Protein AF-A0A2U1N4G4-F1 (afdb_monomer_lite)

Secondary structure (DSSP, 8-state):
--HHHHHHHHHHHHHHHHHHHHHHHHHHHHHHHHHHHHHHHHHHHHHHHHHHHHHHHHHHHHHHHHHHHHHHHHHHHHHHHHHHHHHHHHHHHHHHHHHHHHHHHHHHHHHHHHHHHHHHHHHHHHHHHHHHHHHHHHHHHHHHHHH--EE-----TT-EEEEEETTEEEEEE---PPP-

pLDDT: mean 90.73, std 10.52, range [55.06, 98.62]

Structure (mmCIF, N/CA/C/O backbone):
data_AF-A0A2U1N4G4-F1
#
_entry.id   AF-A0A2U1N4G4-F1
#
loop_
_atom_site.group_PDB
_atom_site.id
_atom_site.type_symbol
_atom_site.label_atom_id
_atom_site.label_alt_id
_atom_site.label_comp_id
_atom_site.label_asym_id
_atom_site.label_entity_id
_atom_site.label_seq_id
_atom_site.pdbx_PDB_ins_code
_atom_site.Cartn_x
_atom_site.Cartn_y
_atom_site.Cartn_z
_atom_site.occupancy
_atom_site.B_iso_or_equiv
_atom_site.auth_seq_id
_atom_site.auth_comp_id
_atom_site.auth_asym_id
_atom_site.auth_atom_id
_atom_site.pdbx_PDB_model_num
ATOM 1 N N . MET A 1 1 ? 80.346 -6.855 -92.050 1.00 59.69 1 MET A N 1
ATOM 2 C CA . MET A 1 1 ? 79.617 -5.612 -91.697 1.00 59.69 1 MET A CA 1
ATOM 3 C C . MET A 1 1 ? 80.566 -4.667 -90.973 1.00 59.69 1 MET A C 1
ATOM 5 O O . MET A 1 1 ? 81.349 -5.138 -90.160 1.00 59.69 1 MET A O 1
ATOM 9 N N . SER A 1 2 ? 80.535 -3.370 -91.292 1.00 73.69 2 SER A N 1
ATOM 10 C CA . SER A 1 2 ? 81.416 -2.343 -90.706 1.00 73.69 2 SER A CA 1
ATOM 11 C C . SER A 1 2 ? 81.084 -2.089 -89.227 1.00 73.69 2 SER A C 1
ATOM 13 O O . SER A 1 2 ? 79.908 -1.939 -88.896 1.00 73.69 2 SER A O 1
ATOM 15 N N . MET A 1 3 ? 82.094 -2.001 -88.348 1.00 77.19 3 MET A N 1
ATOM 16 C CA . MET A 1 3 ? 81.912 -1.777 -86.897 1.00 77.19 3 MET A CA 1
ATOM 17 C C . MET A 1 3 ? 81.057 -0.540 -86.580 1.00 77.19 3 MET A C 1
ATOM 19 O O . MET A 1 3 ? 80.311 -0.541 -85.607 1.00 77.19 3 MET A O 1
ATOM 23 N N . ARG A 1 4 ? 81.103 0.490 -87.435 1.00 76.88 4 ARG A N 1
ATOM 24 C CA . ARG A 1 4 ? 80.327 1.728 -87.260 1.00 76.88 4 ARG A CA 1
ATOM 25 C C . ARG A 1 4 ? 78.818 1.493 -87.369 1.00 76.88 4 ARG A C 1
ATOM 27 O O . ARG A 1 4 ? 78.066 2.089 -86.615 1.00 76.88 4 ARG A O 1
ATOM 34 N N . ILE A 1 5 ? 78.383 0.604 -88.267 1.00 80.81 5 ILE A N 1
ATOM 35 C CA . ILE A 1 5 ? 76.957 0.272 -88.437 1.00 80.81 5 ILE A CA 1
ATOM 36 C C . ILE A 1 5 ? 76.456 -0.498 -87.214 1.00 80.81 5 ILE A C 1
ATOM 38 O O . ILE A 1 5 ? 75.389 -0.189 -86.698 1.00 80.81 5 ILE A O 1
ATOM 42 N N . LYS A 1 6 ? 77.254 -1.446 -86.707 1.00 83.38 6 LYS A N 1
ATOM 43 C CA . LYS A 1 6 ? 76.918 -2.199 -85.495 1.00 83.38 6 LYS A CA 1
ATOM 44 C C . LYS A 1 6 ? 76.767 -1.277 -84.279 1.00 83.38 6 LYS A C 1
ATOM 46 O O . LYS A 1 6 ? 75.764 -1.367 -83.595 1.00 83.38 6 LYS A O 1
ATOM 51 N N . MET A 1 7 ? 77.694 -0.338 -84.074 1.00 83.75 7 MET A N 1
ATOM 52 C CA . MET A 1 7 ? 77.599 0.628 -82.970 1.00 83.75 7 MET A CA 1
ATOM 53 C C . MET A 1 7 ? 76.347 1.513 -83.044 1.00 83.75 7 MET A C 1
ATOM 55 O O . MET A 1 7 ? 75.756 1.813 -82.014 1.00 83.75 7 MET A O 1
ATOM 59 N N . VAL A 1 8 ? 75.938 1.933 -84.246 1.00 85.94 8 VAL A N 1
ATOM 60 C CA . VAL A 1 8 ? 74.711 2.729 -84.427 1.00 85.94 8 VAL A CA 1
ATOM 61 C C . VAL A 1 8 ? 73.466 1.895 -84.119 1.00 85.94 8 VAL A C 1
ATOM 63 O O . VAL A 1 8 ? 72.573 2.382 -83.435 1.00 85.94 8 VAL A O 1
ATOM 66 N N . VAL A 1 9 ? 73.418 0.641 -84.579 1.00 86.94 9 VAL A N 1
ATOM 67 C CA . VAL A 1 9 ? 72.298 -0.273 -84.303 1.00 86.94 9 VAL A CA 1
ATOM 68 C C . VAL A 1 9 ? 72.224 -0.625 -82.818 1.00 86.94 9 VAL A C 1
ATOM 70 O O . VAL A 1 9 ? 71.142 -0.553 -82.250 1.00 86.94 9 VAL A O 1
ATOM 73 N N . ASP A 1 10 ? 73.351 -0.938 -82.177 1.00 89.38 10 ASP A N 1
ATOM 74 C CA . ASP A 1 10 ? 73.400 -1.256 -80.746 1.00 89.38 10 ASP A CA 1
ATOM 75 C C . ASP A 1 10 ? 72.935 -0.054 -79.904 1.00 89.38 10 ASP A C 1
ATOM 77 O O . ASP A 1 10 ? 72.121 -0.223 -79.001 1.00 89.38 10 ASP A O 1
ATOM 81 N N . LYS A 1 11 ? 73.360 1.173 -80.250 1.00 89.69 11 LYS A N 1
ATOM 82 C CA . LYS A 1 11 ? 72.902 2.402 -79.579 1.00 89.69 11 LYS A CA 1
ATOM 83 C C . LYS A 1 11 ? 71.404 2.642 -79.770 1.00 89.69 11 LYS A C 1
ATOM 85 O O . LYS A 1 11 ? 70.721 2.984 -78.817 1.00 89.69 11 LYS A O 1
ATOM 90 N N . PHE A 1 12 ? 70.893 2.436 -80.982 1.00 89.44 12 PHE A N 1
ATOM 91 C CA . PHE A 1 12 ? 69.469 2.598 -81.276 1.00 89.44 12 PHE A CA 1
ATOM 92 C C . PHE A 1 12 ? 68.604 1.557 -80.553 1.00 89.44 12 PHE A C 1
ATOM 94 O O . PHE A 1 12 ? 67.538 1.879 -80.041 1.00 89.44 12 PHE A O 1
ATOM 101 N N . VAL A 1 13 ? 69.068 0.307 -80.479 1.00 90.19 13 VAL A N 1
ATOM 102 C CA . VAL A 1 13 ? 68.398 -0.752 -79.713 1.00 90.19 13 VAL A CA 1
ATOM 103 C C . VAL A 1 13 ? 68.384 -0.418 -78.224 1.00 90.19 13 VAL A C 1
ATOM 105 O O . VAL A 1 13 ? 67.364 -0.641 -77.579 1.00 90.19 13 VAL A O 1
ATOM 108 N N . GLU A 1 14 ? 69.473 0.123 -77.683 1.00 91.25 14 GLU A N 1
ATOM 109 C CA . GLU A 1 14 ? 69.527 0.511 -76.274 1.00 91.25 14 GLU A CA 1
ATOM 110 C C . GLU A 1 14 ? 68.603 1.697 -75.972 1.00 91.25 14 GLU A C 1
ATOM 112 O O . GLU A 1 14 ? 67.804 1.616 -75.046 1.00 91.25 14 GLU A O 1
ATOM 117 N N . GLU A 1 15 ? 68.589 2.726 -76.826 1.00 91.06 15 GLU A N 1
ATOM 118 C CA . GLU A 1 15 ? 67.647 3.852 -76.722 1.00 91.06 15 GLU A CA 1
ATOM 119 C C . GLU A 1 15 ? 66.179 3.379 -76.791 1.00 91.06 15 GLU A C 1
ATOM 121 O O . GLU A 1 15 ? 65.331 3.862 -76.040 1.00 91.06 15 GLU A O 1
ATOM 126 N N . LEU A 1 16 ? 65.864 2.398 -77.648 1.00 93.00 16 LEU A N 1
ATOM 127 C CA . LEU A 1 16 ? 64.523 1.806 -77.721 1.00 93.00 16 LEU A CA 1
ATOM 128 C C . LEU A 1 16 ? 64.158 0.992 -76.474 1.00 93.00 16 LEU A C 1
ATOM 130 O O . LEU 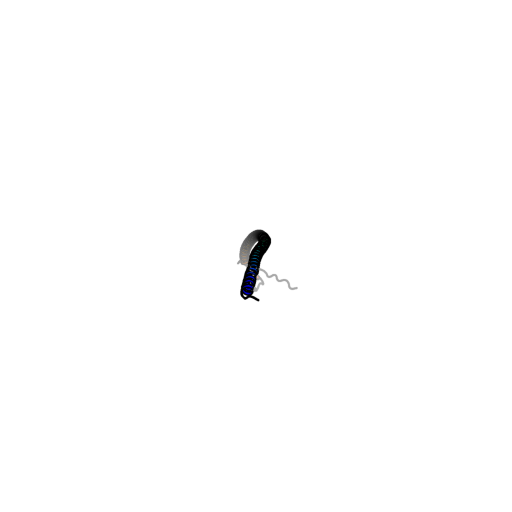A 1 16 ? 63.000 1.023 -76.059 1.00 93.00 16 LEU A O 1
ATOM 134 N N . LYS A 1 17 ? 65.110 0.262 -75.882 1.00 90.25 17 LYS A N 1
ATOM 135 C CA . LYS A 1 17 ? 64.880 -0.455 -74.619 1.00 90.25 17 LYS A CA 1
ATOM 136 C C . LYS A 1 17 ? 64.642 0.517 -73.475 1.00 90.25 17 LYS A C 1
ATOM 138 O O . LYS A 1 17 ? 63.668 0.340 -72.757 1.00 90.25 17 LYS A O 1
ATOM 143 N N . GLU A 1 18 ? 65.473 1.548 -73.341 1.00 91.75 18 GLU A N 1
ATOM 144 C CA . GLU A 1 18 ? 65.333 2.565 -72.295 1.00 91.75 18 GLU A CA 1
ATOM 145 C C . GLU A 1 18 ? 63.995 3.309 -72.417 1.00 91.75 18 GLU A C 1
ATOM 147 O O . GLU A 1 18 ? 63.297 3.493 -71.421 1.00 91.75 18 GLU A O 1
ATOM 152 N N . ALA A 1 19 ? 63.586 3.675 -73.638 1.00 91.69 19 ALA A N 1
ATOM 153 C CA . ALA A 1 19 ? 62.292 4.312 -73.881 1.00 91.69 19 ALA A CA 1
ATOM 154 C C . ALA A 1 19 ? 61.109 3.386 -73.549 1.00 91.69 19 ALA A C 1
ATOM 156 O O . ALA A 1 19 ? 60.130 3.827 -72.945 1.00 91.69 19 ALA A O 1
ATOM 157 N N . LEU A 1 20 ? 61.197 2.103 -73.918 1.00 93.12 20 LEU A N 1
ATOM 158 C CA . LEU A 1 20 ? 60.169 1.111 -73.600 1.00 93.12 20 LEU A CA 1
ATOM 159 C C . LEU A 1 20 ? 60.091 0.841 -72.091 1.00 93.12 20 LEU A C 1
ATOM 161 O O . LEU A 1 20 ? 59.000 0.728 -71.539 1.00 93.12 20 LEU A O 1
ATOM 165 N N . GLU A 1 21 ? 61.233 0.752 -71.417 1.00 93.69 21 GLU A N 1
ATOM 166 C CA . GLU A 1 21 ? 61.306 0.514 -69.979 1.00 93.69 21 GLU A CA 1
ATOM 167 C C . GLU A 1 21 ? 60.775 1.718 -69.190 1.00 93.69 21 GLU A C 1
ATOM 169 O O . GLU A 1 21 ? 60.022 1.534 -68.236 1.00 93.69 21 GLU A O 1
ATOM 174 N N . ALA A 1 22 ? 61.046 2.946 -69.644 1.00 92.00 22 ALA A N 1
ATOM 175 C CA . ALA A 1 22 ? 60.456 4.157 -69.077 1.00 92.00 22 ALA A CA 1
ATOM 176 C C . ALA A 1 22 ? 58.921 4.205 -69.229 1.00 92.00 22 ALA A C 1
ATOM 178 O O . ALA A 1 22 ? 58.237 4.520 -68.255 1.00 92.00 22 ALA A O 1
ATOM 179 N N . ASP A 1 23 ? 58.366 3.850 -70.397 1.00 95.56 23 ASP A N 1
ATOM 180 C CA . ASP A 1 23 ? 56.905 3.782 -70.607 1.00 95.56 23 ASP A CA 1
ATOM 181 C C . ASP A 1 23 ? 56.250 2.715 -69.715 1.00 95.56 23 ASP A C 1
ATOM 183 O O . ASP A 1 23 ? 55.214 2.955 -69.092 1.00 95.56 23 ASP A O 1
ATOM 187 N N . ILE A 1 24 ? 56.885 1.545 -69.581 1.00 94.75 24 ILE A N 1
ATOM 188 C CA . ILE A 1 24 ? 56.417 0.482 -68.682 1.00 94.75 24 ILE A CA 1
ATOM 189 C C . ILE A 1 24 ? 56.414 0.966 -67.226 1.00 94.75 24 ILE A C 1
ATOM 191 O O . ILE A 1 24 ? 55.425 0.763 -66.520 1.00 94.75 24 ILE A O 1
ATOM 195 N N . GLN A 1 25 ? 57.484 1.624 -66.769 1.00 93.12 25 GLN A N 1
ATOM 196 C CA . GLN A 1 25 ? 57.569 2.138 -65.398 1.00 93.12 25 GLN A CA 1
ATOM 197 C C . GLN A 1 25 ? 56.550 3.254 -65.127 1.00 93.12 25 GLN A C 1
ATOM 199 O O . GLN A 1 25 ? 55.925 3.247 -64.067 1.00 93.12 25 GLN A O 1
ATOM 204 N N . ASP A 1 26 ? 56.322 4.168 -66.075 1.00 94.62 26 ASP A N 1
ATOM 205 C CA . ASP A 1 26 ? 55.295 5.215 -65.958 1.00 94.62 26 ASP A CA 1
ATOM 206 C C . ASP A 1 26 ? 53.886 4.612 -65.834 1.00 94.62 26 ASP A C 1
ATOM 208 O O . ASP A 1 26 ? 53.097 5.013 -64.974 1.00 94.62 26 ASP A O 1
ATOM 212 N N . ARG A 1 27 ? 53.579 3.577 -66.626 1.00 93.44 27 ARG A N 1
ATOM 213 C CA . ARG A 1 27 ? 52.292 2.867 -66.547 1.00 93.44 27 ARG A CA 1
ATOM 214 C C . ARG A 1 27 ? 52.119 2.134 -65.219 1.00 93.44 27 ARG A C 1
ATOM 216 O O . ARG A 1 27 ? 51.054 2.246 -64.617 1.00 93.44 27 ARG A O 1
ATOM 223 N N . ILE A 1 28 ? 53.160 1.457 -64.729 1.00 95.12 28 ILE A N 1
ATOM 224 C CA . ILE A 1 28 ? 53.151 0.800 -63.410 1.00 95.12 28 ILE A CA 1
ATOM 225 C C . ILE A 1 28 ? 52.954 1.828 -62.289 1.00 95.12 28 ILE A C 1
ATOM 227 O O . ILE A 1 28 ? 52.207 1.570 -61.345 1.00 95.12 28 ILE A O 1
ATOM 231 N N . MET A 1 29 ? 53.609 2.990 -62.372 1.00 93.56 29 MET A N 1
ATOM 232 C CA . MET A 1 29 ? 53.468 4.054 -61.375 1.00 93.56 29 MET A CA 1
ATOM 233 C C . MET A 1 29 ? 52.025 4.571 -61.330 1.00 93.56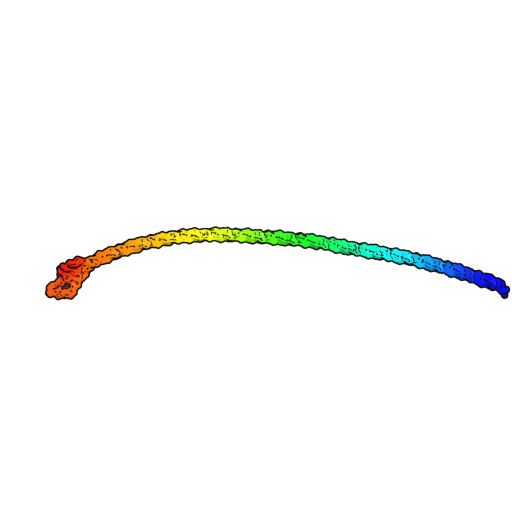 29 MET A C 1
ATOM 235 O O . MET A 1 29 ? 51.413 4.561 -60.264 1.00 93.56 29 MET A O 1
ATOM 239 N N . LYS A 1 30 ? 51.447 4.914 -62.488 1.00 94.75 30 LYS A N 1
ATOM 240 C CA . LYS A 1 30 ? 50.055 5.383 -62.598 1.00 94.75 30 LYS A CA 1
ATOM 241 C C . LYS A 1 30 ? 49.038 4.345 -62.130 1.00 94.75 30 LYS A C 1
ATOM 243 O O . LYS A 1 30 ? 48.045 4.698 -61.498 1.00 94.75 30 LYS A O 1
ATOM 248 N N . GLU A 1 31 ? 49.274 3.067 -62.416 1.00 94.31 31 GLU A N 1
ATOM 249 C CA . GLU A 1 31 ? 48.404 1.984 -61.952 1.00 94.31 31 GLU A CA 1
ATOM 250 C C . GLU A 1 31 ? 48.444 1.843 -60.424 1.00 94.31 31 GLU A C 1
ATOM 252 O O . GLU A 1 31 ? 47.391 1.729 -59.798 1.00 94.31 31 GLU A O 1
ATOM 257 N N . ARG A 1 32 ? 49.629 1.941 -59.806 1.00 93.12 32 ARG A N 1
ATOM 258 C CA . ARG A 1 32 ? 49.776 1.931 -58.340 1.00 93.12 32 ARG A CA 1
ATOM 259 C C . ARG A 1 32 ? 49.114 3.135 -57.677 1.00 93.12 32 ARG A C 1
ATOM 261 O O . ARG A 1 32 ? 48.462 2.971 -56.651 1.00 93.12 32 ARG A O 1
ATOM 268 N N . GLU A 1 33 ? 49.255 4.327 -58.250 1.00 94.25 33 GLU A N 1
ATOM 269 C CA . GLU A 1 33 ? 48.588 5.536 -57.746 1.00 94.25 33 GLU A CA 1
ATOM 270 C C . GLU A 1 33 ? 47.063 5.404 -57.819 1.00 94.25 33 GLU A C 1
ATOM 272 O O . GLU A 1 33 ? 46.361 5.689 -56.847 1.00 94.25 33 GLU A O 1
ATOM 277 N N . MET A 1 34 ? 46.546 4.904 -58.945 1.00 94.81 34 MET A N 1
ATOM 278 C CA . MET A 1 34 ? 45.118 4.647 -59.118 1.00 94.81 34 MET A CA 1
ATOM 279 C C . MET A 1 34 ? 44.606 3.598 -58.121 1.00 94.81 34 MET A C 1
ATOM 281 O O . MET A 1 34 ? 43.556 3.803 -57.515 1.00 94.81 34 MET A O 1
ATOM 285 N N . GLN A 1 35 ? 45.346 2.504 -57.915 1.00 94.62 35 GLN A N 1
ATOM 286 C CA . GLN A 1 35 ? 45.006 1.484 -56.918 1.00 94.62 35 GLN A CA 1
ATOM 287 C C . GLN A 1 35 ? 45.011 2.060 -55.499 1.00 94.62 35 GLN A C 1
ATOM 289 O O . GLN A 1 35 ? 44.048 1.858 -54.765 1.00 94.62 35 GLN A O 1
ATOM 294 N N . SER A 1 36 ? 46.022 2.857 -55.142 1.00 95.31 36 SER A N 1
ATOM 295 C CA . SER A 1 36 ? 46.087 3.527 -53.838 1.00 95.31 36 SER A CA 1
ATOM 296 C C . SER A 1 36 ? 44.877 4.435 -53.597 1.00 95.31 36 SER A C 1
ATOM 298 O O . SER A 1 36 ? 44.330 4.442 -52.496 1.00 95.31 36 SER A O 1
ATOM 300 N N . TYR A 1 37 ? 44.435 5.183 -54.612 1.00 95.69 37 TYR A N 1
ATOM 301 C CA . TYR A 1 37 ? 43.245 6.032 -54.513 1.00 95.69 37 TYR A CA 1
ATOM 302 C C . TYR A 1 37 ? 41.958 5.213 -54.331 1.00 95.69 37 TYR A C 1
ATOM 304 O O . TYR A 1 37 ? 41.089 5.589 -53.544 1.00 95.69 37 TYR A O 1
ATOM 312 N N . ILE A 1 38 ? 41.825 4.086 -55.036 1.00 95.94 38 ILE A N 1
ATOM 313 C CA . ILE A 1 38 ? 40.669 3.191 -54.892 1.00 95.94 38 ILE A CA 1
ATOM 314 C C . ILE A 1 38 ? 40.630 2.602 -53.481 1.00 95.94 38 ILE A C 1
ATOM 316 O O . ILE A 1 38 ? 39.599 2.695 -52.822 1.00 95.94 38 ILE A O 1
ATOM 320 N N . GLU A 1 39 ? 41.750 2.079 -52.985 1.00 95.44 39 GLU A N 1
ATOM 321 C CA . GLU A 1 39 ? 41.835 1.525 -51.631 1.00 95.44 39 GLU A CA 1
ATOM 322 C C . GLU A 1 39 ? 41.517 2.566 -50.551 1.00 95.44 39 GLU A C 1
ATOM 324 O O . GLU A 1 39 ? 40.866 2.256 -49.552 1.00 95.44 39 GLU A O 1
ATOM 329 N N . GLU A 1 40 ? 41.976 3.808 -50.727 1.00 95.94 40 GLU A N 1
ATOM 330 C CA . GLU A 1 40 ? 41.654 4.907 -49.817 1.00 95.94 40 GLU A CA 1
ATOM 331 C C . GLU A 1 40 ? 40.151 5.209 -49.828 1.00 95.94 40 GLU A C 1
ATOM 333 O O . GLU A 1 40 ? 39.533 5.311 -48.767 1.00 95.94 40 GLU A O 1
ATOM 338 N N . ARG A 1 41 ? 39.523 5.258 -51.009 1.00 97.31 41 ARG A N 1
ATOM 339 C CA . ARG A 1 41 ? 38.070 5.447 -51.131 1.00 97.31 41 ARG A CA 1
ATOM 340 C C . ARG A 1 41 ? 37.269 4.294 -50.545 1.00 97.31 41 ARG A C 1
ATOM 342 O O . ARG A 1 41 ? 36.260 4.540 -49.888 1.00 97.31 41 ARG A O 1
ATOM 349 N N . GLU A 1 42 ? 37.698 3.056 -50.752 1.00 96.25 42 GLU A N 1
ATOM 350 C CA . GLU A 1 42 ? 37.055 1.881 -50.165 1.00 96.25 42 GLU A CA 1
ATOM 351 C C . GLU A 1 42 ? 37.140 1.908 -48.637 1.00 96.25 42 GLU A C 1
ATOM 353 O O . GLU A 1 42 ? 36.144 1.630 -47.965 1.00 96.25 42 GLU A O 1
ATOM 358 N N . ARG A 1 43 ? 38.283 2.329 -48.078 1.00 95.38 43 ARG A N 1
ATOM 359 C CA . ARG A 1 43 ? 38.432 2.554 -46.634 1.00 95.38 43 ARG A CA 1
ATOM 360 C C . ARG A 1 43 ? 37.498 3.648 -46.126 1.00 95.38 43 ARG A C 1
ATOM 362 O O . ARG A 1 43 ? 36.773 3.408 -45.164 1.00 95.38 43 ARG A O 1
ATOM 369 N N . GLU A 1 44 ? 37.441 4.802 -46.790 1.00 96.25 44 GLU A N 1
ATOM 370 C CA . GLU A 1 44 ? 36.518 5.883 -46.413 1.00 96.25 44 GLU A CA 1
ATOM 371 C C . GLU A 1 44 ? 35.050 5.426 -46.429 1.00 96.25 44 GLU A C 1
ATOM 373 O O . GLU A 1 44 ? 34.268 5.776 -45.541 1.00 96.25 44 GLU A O 1
ATOM 378 N N . VAL A 1 45 ? 34.653 4.648 -47.442 1.00 97.38 45 VAL A N 1
ATOM 379 C CA . VAL A 1 45 ? 33.295 4.097 -47.542 1.00 97.38 45 VAL A CA 1
ATOM 380 C C . VAL A 1 45 ? 33.040 3.101 -46.413 1.00 97.38 45 VAL A C 1
ATOM 382 O O . VAL A 1 45 ? 32.021 3.220 -45.731 1.00 97.38 45 VAL A O 1
ATOM 385 N N . ALA A 1 46 ? 33.969 2.180 -46.153 1.00 96.56 46 ALA A N 1
ATOM 386 C CA . ALA A 1 46 ? 33.846 1.203 -45.075 1.00 96.56 46 ALA A CA 1
ATOM 387 C C . ALA A 1 46 ? 33.732 1.872 -43.694 1.00 96.56 46 ALA A C 1
ATOM 389 O O . ALA A 1 46 ? 32.896 1.476 -42.879 1.00 96.56 46 ALA A O 1
ATOM 390 N N . GLU A 1 47 ? 34.514 2.923 -43.436 1.00 97.12 47 GLU A N 1
ATOM 391 C CA . GLU A 1 47 ? 34.439 3.699 -42.196 1.00 97.12 47 GLU A CA 1
ATOM 392 C C . GLU A 1 47 ? 33.092 4.414 -42.045 1.00 97.12 47 GLU A C 1
ATOM 394 O O . GLU A 1 47 ? 32.477 4.366 -40.975 1.00 97.12 47 GLU A O 1
ATOM 399 N N . ARG A 1 48 ? 32.586 5.034 -43.120 1.00 96.62 48 ARG A N 1
ATOM 400 C CA . ARG A 1 48 ? 31.264 5.680 -43.119 1.00 96.62 48 ARG A CA 1
ATOM 401 C C . ARG A 1 48 ? 30.144 4.677 -42.881 1.00 96.62 48 ARG A C 1
ATOM 403 O O . ARG A 1 48 ? 29.242 4.952 -42.090 1.00 96.62 48 ARG A O 1
ATOM 410 N N . GLU A 1 49 ? 30.205 3.512 -43.518 1.00 97.19 49 GLU A N 1
ATOM 411 C CA . GLU A 1 49 ? 29.232 2.446 -43.296 1.00 97.19 49 GLU A CA 1
ATOM 412 C C . GLU A 1 49 ? 29.275 1.918 -41.861 1.00 97.19 49 GLU A C 1
ATOM 414 O O . GLU A 1 49 ? 28.223 1.718 -41.247 1.00 97.19 49 GLU A O 1
ATOM 419 N N . ALA A 1 50 ? 30.470 1.708 -41.305 1.00 97.06 50 ALA A N 1
ATOM 420 C CA . ALA A 1 50 ? 30.638 1.269 -39.924 1.00 97.06 50 ALA A CA 1
ATOM 421 C C . ALA A 1 50 ? 30.073 2.304 -38.939 1.00 97.06 50 ALA A C 1
ATOM 423 O O . ALA A 1 50 ? 29.329 1.946 -38.021 1.00 97.06 50 ALA A O 1
ATOM 424 N N . ALA A 1 51 ? 30.357 3.590 -39.163 1.00 97.31 51 ALA A N 1
ATOM 425 C CA . ALA A 1 51 ? 29.823 4.682 -38.358 1.00 97.31 51 ALA A CA 1
ATOM 426 C C . ALA A 1 51 ? 28.291 4.754 -38.439 1.00 97.31 51 ALA A C 1
ATOM 428 O O . ALA A 1 51 ? 27.623 4.869 -37.408 1.00 97.31 51 ALA A O 1
ATOM 429 N N . TRP A 1 52 ? 27.721 4.628 -39.640 1.00 97.81 52 TRP A N 1
ATOM 430 C CA . TRP A 1 52 ? 26.273 4.641 -39.837 1.00 97.81 52 TRP A CA 1
ATOM 431 C C . TRP A 1 52 ? 25.584 3.449 -39.155 1.00 97.81 52 TRP A C 1
ATOM 433 O O . TRP A 1 52 ? 24.614 3.639 -38.420 1.00 97.81 52 TRP A O 1
ATOM 443 N N . LYS A 1 53 ? 26.129 2.232 -39.295 1.00 97.06 53 LYS A N 1
ATOM 444 C CA . LYS A 1 53 ? 25.626 1.030 -38.601 1.00 97.06 53 LYS A CA 1
ATOM 445 C C . LYS A 1 53 ? 25.695 1.178 -37.077 1.00 97.06 53 LYS A C 1
ATOM 447 O O . LYS A 1 53 ? 24.753 0.807 -36.377 1.00 97.06 53 LYS A O 1
ATOM 452 N N . ALA A 1 54 ? 26.777 1.755 -36.553 1.00 97.12 54 ALA A N 1
ATOM 453 C CA . ALA A 1 54 ? 26.919 2.012 -35.122 1.00 97.12 54 ALA A CA 1
ATOM 454 C C . ALA A 1 54 ? 25.888 3.034 -34.610 1.00 97.12 54 ALA A C 1
ATOM 456 O O . ALA A 1 54 ? 25.311 2.836 -33.539 1.00 97.12 54 ALA A O 1
ATOM 457 N N . GLN A 1 55 ? 25.626 4.102 -35.370 1.00 97.31 55 GLN A N 1
ATOM 458 C CA . GLN A 1 55 ? 24.591 5.086 -35.036 1.00 97.31 55 GLN A CA 1
ATOM 459 C C . GLN A 1 55 ? 23.192 4.469 -35.048 1.00 97.31 55 GLN A C 1
ATOM 461 O O . GLN A 1 55 ? 22.432 4.683 -34.104 1.00 97.31 55 GLN A O 1
ATOM 466 N N . LEU A 1 56 ? 22.871 3.671 -36.069 1.00 96.69 56 LEU A N 1
ATOM 467 C CA . LEU A 1 56 ? 21.582 2.988 -36.162 1.00 96.69 56 LEU A CA 1
ATOM 468 C C . LEU A 1 56 ? 21.362 2.066 -34.956 1.00 96.69 56 LEU A C 1
ATOM 470 O O . LEU A 1 56 ? 20.352 2.190 -34.269 1.00 96.69 56 LEU A O 1
ATOM 474 N N . SER A 1 57 ? 22.352 1.233 -34.621 1.00 96.56 57 SER A N 1
ATOM 475 C CA . SER A 1 57 ? 22.266 0.335 -33.464 1.00 96.56 57 SER A CA 1
ATOM 476 C C . SER A 1 57 ? 22.119 1.086 -32.134 1.00 96.56 57 SER A C 1
ATOM 478 O O . SER A 1 57 ? 21.389 0.640 -31.247 1.00 96.56 57 SER A O 1
ATOM 480 N N . ARG A 1 58 ? 22.792 2.235 -31.967 1.00 97.31 58 ARG A N 1
ATOM 481 C CA . ARG A 1 58 ? 22.609 3.087 -30.778 1.00 97.31 58 ARG A CA 1
ATOM 482 C C . ARG A 1 58 ? 21.187 3.621 -30.694 1.00 97.31 58 ARG A C 1
ATOM 484 O O . ARG A 1 58 ? 20.564 3.487 -29.646 1.00 97.31 58 ARG A O 1
ATOM 491 N N . ARG A 1 59 ? 20.664 4.152 -31.798 1.00 96.19 59 ARG A N 1
ATOM 492 C CA . ARG A 1 59 ? 19.307 4.695 -31.855 1.00 96.19 59 ARG A CA 1
ATOM 493 C C . ARG A 1 59 ? 18.255 3.633 -31.545 1.00 96.19 59 ARG A C 1
ATOM 495 O O . ARG A 1 59 ? 17.357 3.885 -30.754 1.00 96.19 59 ARG A O 1
ATOM 502 N N . GLU A 1 60 ? 18.386 2.435 -32.107 1.00 96.25 60 GLU A N 1
ATOM 503 C CA . GLU A 1 60 ? 17.466 1.325 -31.826 1.00 96.25 60 GLU A CA 1
ATOM 504 C C . GLU A 1 60 ? 17.477 0.928 -30.343 1.00 96.25 60 GLU A C 1
ATOM 506 O O . GLU A 1 60 ? 16.422 0.695 -29.750 1.00 96.25 60 GLU A O 1
ATOM 511 N N . LYS A 1 61 ? 18.660 0.899 -29.714 1.00 97.00 61 LYS A N 1
ATOM 512 C CA . LYS A 1 61 ? 18.792 0.646 -28.271 1.00 97.00 61 LYS A CA 1
ATOM 513 C C . LYS A 1 61 ? 18.159 1.753 -27.434 1.00 97.00 61 LYS A C 1
ATOM 515 O O . LYS A 1 61 ? 17.490 1.450 -26.450 1.00 97.00 61 LYS A O 1
ATOM 520 N N . GLU A 1 62 ? 18.358 3.012 -27.808 1.00 97.31 62 GLU A N 1
ATOM 521 C CA . GLU A 1 62 ? 17.757 4.160 -27.125 1.00 97.31 62 GLU A CA 1
ATOM 522 C C . GLU A 1 62 ? 16.231 4.143 -27.247 1.00 97.31 62 GLU A C 1
ATOM 524 O O . GLU A 1 62 ? 15.542 4.260 -26.235 1.00 97.31 62 GLU A O 1
ATOM 529 N N . GLU A 1 63 ? 15.692 3.901 -28.443 1.00 97.25 63 GLU A N 1
ATOM 530 C CA . GLU A 1 63 ? 14.247 3.788 -28.662 1.00 97.25 63 GLU A CA 1
ATOM 531 C C . GLU A 1 63 ? 13.640 2.630 -27.859 1.00 97.25 63 GLU A C 1
ATOM 533 O O . GLU A 1 63 ? 12.605 2.798 -27.209 1.00 97.25 63 GLU A O 1
ATOM 538 N N . MET A 1 64 ? 14.287 1.460 -27.854 1.00 96.62 64 MET A N 1
ATOM 539 C CA . MET A 1 64 ? 13.832 0.318 -27.060 1.00 96.62 64 MET A CA 1
ATOM 540 C C . MET A 1 64 ? 13.888 0.619 -25.558 1.00 96.62 64 MET A C 1
ATOM 542 O O . MET A 1 64 ? 12.924 0.348 -24.843 1.00 96.62 64 MET A O 1
ATOM 546 N N . SER A 1 65 ? 14.980 1.225 -25.088 1.00 97.69 65 SER A N 1
ATOM 547 C CA . SER A 1 65 ? 15.151 1.632 -23.692 1.00 97.69 65 SER A CA 1
ATOM 548 C C . SER A 1 65 ? 14.072 2.625 -23.256 1.00 97.69 65 SER A C 1
ATOM 550 O O . SER A 1 65 ? 13.461 2.443 -22.206 1.00 97.69 65 SER A O 1
ATOM 552 N N . MET A 1 66 ? 13.751 3.622 -24.089 1.00 97.25 66 MET A N 1
ATOM 553 C CA . MET A 1 66 ? 12.677 4.579 -23.806 1.00 97.25 66 MET A CA 1
ATOM 554 C C . MET A 1 66 ? 11.311 3.898 -23.709 1.00 97.25 66 MET A C 1
ATOM 556 O O . MET A 1 66 ? 10.557 4.184 -22.782 1.00 97.25 66 MET A O 1
ATOM 560 N N . ARG A 1 67 ? 10.995 2.967 -24.618 1.00 97.88 67 ARG A N 1
ATOM 561 C CA . ARG A 1 67 ? 9.729 2.215 -24.569 1.00 97.88 67 ARG A CA 1
ATOM 562 C C . ARG A 1 67 ? 9.620 1.375 -23.303 1.00 97.88 67 ARG A C 1
ATOM 564 O O . ARG A 1 67 ? 8.586 1.413 -22.645 1.00 97.88 67 ARG A O 1
ATOM 571 N N . ILE A 1 68 ? 10.684 0.653 -22.949 1.00 98.06 68 ILE A N 1
ATOM 572 C CA . ILE A 1 68 ? 10.730 -0.143 -21.715 1.00 98.06 68 ILE A CA 1
ATOM 573 C C . ILE A 1 68 ? 10.547 0.771 -20.509 1.00 98.06 68 ILE A C 1
ATOM 575 O O . ILE A 1 68 ? 9.691 0.501 -19.671 1.00 98.06 68 ILE A O 1
ATOM 579 N N . LYS A 1 69 ? 11.292 1.877 -20.452 1.00 98.12 69 LYS A N 1
ATOM 580 C CA . LYS A 1 69 ? 11.183 2.851 -19.370 1.00 98.12 69 LYS A CA 1
ATOM 581 C C . LYS A 1 69 ? 9.753 3.374 -19.227 1.00 98.12 69 LYS A C 1
ATOM 583 O O . LYS A 1 69 ? 9.225 3.346 -18.129 1.00 98.12 69 LYS A O 1
ATOM 588 N N . MET A 1 70 ? 9.092 3.753 -20.320 1.00 98.06 70 MET A N 1
ATOM 589 C CA . MET A 1 70 ? 7.698 4.210 -20.274 1.00 98.06 70 MET A CA 1
ATOM 590 C C . MET A 1 70 ? 6.731 3.153 -19.727 1.00 98.06 70 MET A C 1
ATOM 592 O O . MET A 1 70 ? 5.793 3.501 -19.015 1.00 98.06 70 MET A O 1
ATOM 596 N N . VAL A 1 71 ? 6.923 1.878 -20.074 1.00 98.31 71 VAL A N 1
ATOM 597 C CA . VAL A 1 71 ? 6.092 0.784 -19.548 1.00 98.31 71 VAL A CA 1
ATOM 598 C C . VAL A 1 71 ? 6.348 0.586 -18.056 1.00 98.31 71 VAL A C 1
ATOM 600 O O . VAL A 1 71 ? 5.396 0.462 -17.293 1.00 98.31 71 VAL A O 1
ATOM 603 N N . VAL A 1 72 ? 7.615 0.596 -17.638 1.00 98.38 72 VAL A N 1
ATOM 604 C CA . VAL A 1 72 ? 8.000 0.454 -16.229 1.00 98.38 72 VAL A CA 1
ATOM 605 C C . VAL A 1 72 ? 7.475 1.621 -15.398 1.00 98.38 72 VAL A C 1
ATOM 607 O O . VAL A 1 72 ? 6.869 1.383 -14.361 1.00 98.38 72 VAL A O 1
ATOM 610 N N . ASP A 1 73 ? 7.647 2.858 -15.864 1.00 98.50 73 ASP A N 1
ATOM 611 C CA . ASP A 1 73 ? 7.189 4.055 -15.156 1.00 98.50 73 ASP A CA 1
ATOM 612 C C . ASP A 1 73 ? 5.666 4.011 -14.946 1.00 98.50 73 ASP A C 1
ATOM 614 O O . ASP A 1 73 ? 5.195 4.241 -13.836 1.00 98.50 73 ASP A O 1
ATOM 618 N N . LYS A 1 74 ? 4.893 3.629 -15.975 1.00 98.31 74 LYS A N 1
ATOM 619 C CA . LYS A 1 74 ? 3.436 3.444 -15.846 1.00 98.31 74 LYS A CA 1
ATOM 620 C C . LYS A 1 74 ? 3.069 2.343 -14.858 1.00 98.31 74 LYS A C 1
ATOM 622 O O . LYS A 1 74 ? 2.221 2.555 -14.003 1.00 98.31 74 LYS A O 1
ATOM 627 N N . PHE A 1 75 ? 3.719 1.188 -14.965 1.00 98.12 75 PHE A N 1
ATOM 628 C CA . PHE A 1 75 ? 3.459 0.053 -14.085 1.00 98.12 75 PHE A CA 1
ATOM 629 C C . PHE A 1 75 ? 3.741 0.387 -12.614 1.00 98.12 75 PHE A C 1
ATOM 631 O O . PHE A 1 75 ? 2.971 0.016 -11.732 1.00 98.12 75 PHE A O 1
ATOM 638 N N . VAL A 1 76 ? 4.833 1.104 -12.340 1.00 98.62 76 VAL A N 1
ATOM 639 C CA . VAL A 1 76 ? 5.179 1.547 -10.983 1.00 98.62 76 VAL A CA 1
ATOM 640 C C . VAL A 1 76 ? 4.115 2.493 -10.430 1.00 98.62 76 VAL A C 1
ATOM 642 O O . VAL A 1 76 ? 3.736 2.349 -9.269 1.00 98.62 76 VAL A O 1
ATOM 645 N N . GLU A 1 77 ? 3.603 3.409 -11.246 1.00 98.50 77 GLU A N 1
ATOM 646 C CA . GLU A 1 77 ? 2.590 4.369 -10.804 1.00 98.50 77 GLU A CA 1
ATOM 647 C C . GLU A 1 77 ? 1.233 3.714 -10.558 1.00 98.50 77 GLU A C 1
ATOM 649 O O . GLU A 1 77 ? 0.644 3.935 -9.502 1.00 98.50 77 GLU A O 1
ATOM 654 N N . GLU A 1 78 ? 0.807 2.798 -11.428 1.00 98.38 78 GLU A N 1
ATOM 655 C CA . GLU A 1 78 ? -0.395 1.987 -11.201 1.00 98.38 78 GLU A CA 1
ATOM 656 C C . GLU A 1 78 ? -0.292 1.160 -9.907 1.00 98.38 78 GLU A C 1
ATOM 658 O O . GLU A 1 78 ? -1.253 1.073 -9.139 1.00 98.38 78 GLU A O 1
ATOM 663 N N . LEU A 1 79 ? 0.880 0.582 -9.613 1.00 98.44 79 LEU A N 1
ATOM 664 C CA . LEU A 1 79 ? 1.097 -0.154 -8.365 1.00 98.44 79 LEU A CA 1
ATOM 665 C C . LEU A 1 79 ? 1.055 0.745 -7.129 1.00 98.44 79 LEU A C 1
ATOM 667 O O . LEU A 1 79 ? 0.520 0.330 -6.099 1.00 98.44 79 LEU A O 1
ATOM 671 N N . LYS A 1 80 ? 1.624 1.953 -7.204 1.00 98.00 80 LYS A N 1
ATOM 672 C CA . LYS A 1 80 ? 1.566 2.913 -6.094 1.00 98.00 80 LYS A CA 1
ATOM 673 C C . LYS A 1 80 ? 0.128 3.326 -5.808 1.00 98.00 80 LYS A C 1
ATOM 675 O O . LYS A 1 80 ? -0.279 3.269 -4.653 1.00 98.00 80 LYS A O 1
ATOM 680 N N . GLU A 1 81 ? -0.634 3.680 -6.840 1.00 98.31 81 GLU A N 1
ATOM 681 C CA . GLU A 1 81 ? -2.038 4.080 -6.698 1.00 98.31 81 GLU A CA 1
ATOM 682 C C . GLU A 1 81 ? -2.890 2.946 -6.113 1.00 98.31 81 GLU A C 1
ATOM 684 O O . GLU A 1 81 ? -3.663 3.166 -5.179 1.00 98.31 81 GLU A O 1
ATOM 689 N N . ALA A 1 82 ? -2.709 1.715 -6.604 1.00 98.31 82 ALA A N 1
ATOM 690 C CA . ALA A 1 82 ? -3.423 0.551 -6.088 1.00 98.31 82 ALA A CA 1
ATOM 691 C C . ALA A 1 82 ? -3.090 0.269 -4.613 1.00 98.31 82 ALA A C 1
ATOM 693 O O . ALA A 1 82 ? -3.987 -0.007 -3.816 1.00 98.31 82 ALA A O 1
ATOM 694 N N . LEU A 1 83 ? -1.811 0.362 -4.239 1.00 98.25 83 LEU A N 1
ATOM 695 C CA . LEU A 1 83 ? -1.375 0.160 -2.859 1.00 98.25 83 LEU A CA 1
ATOM 696 C C . LEU A 1 83 ? -1.897 1.262 -1.931 1.00 98.25 83 LEU A C 1
ATOM 698 O O . LEU A 1 83 ? -2.317 0.977 -0.812 1.00 98.25 83 LEU A O 1
ATOM 702 N N . GLU A 1 84 ? -1.880 2.515 -2.380 1.00 98.31 84 GLU A N 1
ATOM 703 C CA . GLU A 1 84 ? -2.401 3.632 -1.598 1.00 98.31 84 GLU A CA 1
ATOM 704 C C . GLU A 1 84 ? -3.910 3.493 -1.371 1.00 98.31 84 GLU A C 1
ATOM 706 O O . GLU A 1 84 ? -4.374 3.661 -0.242 1.00 98.31 84 GLU A O 1
ATOM 711 N N . ALA A 1 85 ? -4.667 3.085 -2.393 1.00 98.25 85 ALA A N 1
ATOM 712 C CA . ALA A 1 85 ? -6.091 2.795 -2.258 1.00 98.25 85 ALA A CA 1
ATOM 713 C C . ALA A 1 85 ? -6.371 1.657 -1.258 1.00 98.25 85 ALA A C 1
ATOM 715 O O . ALA A 1 85 ? -7.253 1.800 -0.410 1.00 98.25 85 ALA A O 1
ATOM 716 N N . ASP A 1 86 ? -5.604 0.563 -1.305 1.00 98.38 86 ASP A N 1
ATOM 717 C CA . ASP A 1 86 ? -5.740 -0.565 -0.367 1.00 98.38 86 ASP A CA 1
ATOM 718 C C . ASP A 1 86 ? -5.441 -0.150 1.084 1.00 98.38 86 ASP A C 1
ATOM 720 O O . ASP A 1 86 ? -6.184 -0.480 2.013 1.00 98.38 86 ASP A O 1
ATOM 724 N N . ILE A 1 87 ? -4.393 0.656 1.288 1.00 98.25 87 ILE A N 1
ATOM 725 C CA . ILE A 1 87 ? -4.057 1.208 2.606 1.00 98.25 87 ILE A CA 1
ATOM 726 C C . ILE A 1 87 ? -5.200 2.081 3.133 1.00 98.25 87 ILE A C 1
ATOM 728 O O . ILE A 1 87 ? -5.583 1.942 4.298 1.00 98.25 87 ILE A O 1
ATOM 732 N N . GLN A 1 88 ? -5.749 2.968 2.298 1.00 97.38 88 GLN A N 1
ATOM 733 C CA . GLN A 1 88 ? -6.850 3.844 2.700 1.00 97.38 88 GLN A CA 1
ATOM 734 C C . GLN A 1 88 ? -8.116 3.049 3.037 1.00 97.38 88 GLN A C 1
ATOM 736 O O . GLN A 1 88 ? -8.735 3.314 4.068 1.00 97.38 88 GLN A O 1
ATOM 741 N N . ASP A 1 89 ? -8.474 2.042 2.237 1.00 98.06 89 ASP A N 1
ATOM 742 C CA . ASP A 1 89 ? -9.621 1.168 2.511 1.00 98.06 89 ASP A CA 1
ATOM 743 C C . ASP A 1 89 ? -9.462 0.426 3.846 1.00 98.06 89 ASP A C 1
ATOM 745 O O . ASP A 1 89 ? -10.383 0.394 4.668 1.00 98.06 89 ASP A O 1
ATOM 749 N N . ARG A 1 90 ? -8.261 -0.098 4.126 1.00 97.88 90 ARG A N 1
ATOM 750 C CA . ARG A 1 90 ? -7.976 -0.765 5.401 1.00 97.88 90 ARG A CA 1
ATOM 751 C C . ARG A 1 90 ? -8.105 0.185 6.590 1.00 97.88 90 ARG A C 1
ATOM 753 O O . ARG A 1 90 ? -8.716 -0.186 7.588 1.00 97.88 90 ARG A O 1
ATOM 760 N N . ILE A 1 91 ? -7.568 1.402 6.479 1.00 98.00 91 ILE A N 1
ATOM 761 C CA . ILE A 1 91 ? -7.683 2.432 7.525 1.00 98.00 91 ILE A CA 1
ATOM 762 C C . ILE A 1 91 ? -9.151 2.798 7.762 1.00 98.00 91 ILE A C 1
ATOM 764 O O . ILE A 1 91 ? -9.573 2.934 8.910 1.00 98.00 91 ILE A O 1
ATOM 768 N N . MET A 1 92 ? -9.936 2.957 6.694 1.00 97.75 92 MET A N 1
ATOM 769 C CA . MET A 1 92 ? -11.362 3.265 6.798 1.00 97.75 92 MET A CA 1
ATOM 770 C C . MET A 1 92 ? -12.120 2.159 7.539 1.00 97.75 92 MET A C 1
ATOM 772 O O . MET A 1 92 ? -12.788 2.447 8.531 1.00 97.75 92 MET A O 1
ATOM 776 N N . LYS A 1 93 ? -11.938 0.894 7.144 1.00 97.44 93 LYS A N 1
ATOM 777 C CA . LYS A 1 93 ? -12.568 -0.259 7.812 1.00 97.44 93 LYS A CA 1
ATOM 778 C C . LYS A 1 93 ? -12.146 -0.403 9.270 1.00 97.44 93 LYS A C 1
ATOM 780 O O . LYS A 1 93 ? -12.967 -0.734 10.122 1.00 97.44 93 LYS A O 1
ATOM 785 N N . GLU A 1 94 ? -10.875 -0.153 9.576 1.00 97.31 94 GLU A N 1
ATOM 786 C CA . GLU A 1 94 ? -10.373 -0.205 10.949 1.00 97.31 94 GLU A CA 1
ATOM 787 C C . GLU A 1 94 ? -11.024 0.871 11.827 1.00 97.31 94 GLU A C 1
ATOM 789 O O . GLU A 1 94 ? -11.454 0.569 12.938 1.00 97.31 94 GLU A O 1
ATOM 794 N N . ARG A 1 95 ? -11.183 2.096 11.312 1.00 96.62 95 ARG A N 1
ATOM 795 C CA . ARG A 1 95 ? -11.885 3.182 12.017 1.00 96.62 95 ARG A CA 1
ATOM 796 C C . ARG A 1 95 ? -13.360 2.874 12.243 1.00 96.62 95 ARG A C 1
ATOM 798 O O . ARG A 1 95 ? -13.866 3.111 13.336 1.00 96.62 95 ARG A O 1
ATOM 805 N N . GLU A 1 96 ? -14.047 2.339 11.237 1.00 96.75 96 GLU A N 1
ATOM 806 C CA . GLU A 1 96 ? -15.449 1.924 11.369 1.00 96.75 96 GLU A CA 1
ATOM 807 C C . GLU A 1 96 ? -15.605 0.830 12.430 1.00 96.75 96 GLU A C 1
ATOM 809 O O . GLU A 1 96 ? -16.473 0.917 13.300 1.00 96.75 96 GLU A O 1
ATOM 814 N N . MET A 1 97 ? -14.719 -0.168 12.410 1.00 97.25 97 MET A N 1
ATOM 815 C CA . MET A 1 97 ? -14.707 -1.240 13.401 1.00 97.25 97 MET A CA 1
ATOM 816 C C . MET A 1 97 ? -14.406 -0.715 14.809 1.00 97.25 97 MET A C 1
ATOM 818 O O . MET A 1 97 ? -15.081 -1.113 15.757 1.00 97.25 97 MET A O 1
ATOM 822 N N . GLN A 1 98 ? -13.437 0.191 14.958 1.00 96.69 98 GLN A N 1
ATOM 823 C CA . GLN A 1 98 ? -13.132 0.832 16.240 1.00 96.69 98 GLN A CA 1
ATOM 824 C C . GLN A 1 98 ? -14.339 1.614 16.767 1.00 96.69 98 GLN A C 1
ATOM 826 O O . GLN A 1 98 ? -14.739 1.406 17.909 1.00 96.69 98 GLN A O 1
ATOM 831 N N . SER A 1 99 ? -14.988 2.422 15.924 1.00 97.38 99 SER A N 1
ATOM 832 C CA . SER A 1 99 ? -16.200 3.160 16.302 1.00 97.38 99 SER A CA 1
ATOM 833 C C . SER A 1 99 ? -17.323 2.228 16.763 1.00 97.38 99 SER A C 1
ATOM 835 O O . SER A 1 99 ? -18.010 2.526 17.739 1.00 97.38 99 SER A O 1
ATOM 837 N N . TYR A 1 100 ? -17.513 1.095 16.081 1.00 97.56 100 TYR A N 1
ATOM 838 C CA . TYR A 1 100 ? -18.506 0.096 16.472 1.00 97.56 100 TYR A CA 1
ATOM 839 C C . TYR A 1 100 ? -18.192 -0.525 17.841 1.00 97.56 100 TYR A C 1
ATOM 841 O O . TYR A 1 100 ? -19.086 -0.694 18.672 1.00 97.56 100 TYR A O 1
ATOM 849 N N . ILE A 1 101 ? -16.923 -0.855 18.095 1.00 97.81 101 ILE A N 1
ATOM 850 C CA . ILE A 1 101 ? -16.487 -1.399 19.385 1.00 97.81 101 ILE A CA 1
ATOM 851 C C . ILE A 1 101 ? -16.710 -0.368 20.495 1.00 97.81 101 ILE A C 1
ATOM 853 O O . ILE A 1 101 ? -17.327 -0.703 21.501 1.00 97.81 101 ILE A O 1
ATOM 857 N N . GLU A 1 102 ? -16.306 0.886 20.294 1.00 97.56 102 GLU A N 1
ATOM 858 C CA . GLU A 1 102 ? -16.489 1.960 21.279 1.00 97.56 102 GLU A CA 1
ATOM 859 C C . GLU A 1 102 ? -17.966 2.210 21.624 1.00 97.56 102 GLU A C 1
ATOM 861 O O . GLU A 1 102 ? -18.311 2.491 22.776 1.00 97.56 102 GLU A O 1
ATOM 866 N N . GLU A 1 103 ? -18.859 2.132 20.636 1.00 97.19 103 GLU A N 1
ATOM 867 C CA . GLU A 1 103 ? -20.302 2.237 20.861 1.00 97.19 103 GLU A CA 1
ATOM 868 C C . GLU A 1 103 ? -20.822 1.053 21.689 1.00 97.19 103 GLU A C 1
ATOM 870 O O . GLU A 1 103 ? -21.555 1.244 22.664 1.00 97.19 103 GLU A O 1
ATOM 875 N N . ARG A 1 104 ? -20.389 -0.171 21.368 1.00 98.00 104 ARG A N 1
ATOM 876 C CA . ARG A 1 104 ? -20.761 -1.373 22.127 1.00 98.00 104 ARG A CA 1
ATOM 877 C C . ARG A 1 104 ? -20.226 -1.366 23.550 1.00 98.00 104 ARG A C 1
ATOM 879 O O . ARG A 1 104 ? -20.952 -1.754 24.464 1.00 98.00 104 ARG A O 1
ATOM 886 N N . GLU A 1 105 ? -19.000 -0.908 23.756 1.00 97.69 105 GLU A N 1
ATOM 887 C CA . GLU A 1 105 ? -18.416 -0.763 25.087 1.00 97.69 105 GLU A CA 1
ATOM 888 C C . GLU A 1 105 ? -19.195 0.251 25.927 1.00 97.69 105 GLU A C 1
ATOM 890 O O . GLU A 1 105 ? -19.497 -0.027 27.089 1.00 97.69 105 GLU A O 1
ATOM 895 N N . ARG A 1 106 ? -19.613 1.379 25.335 1.00 97.38 106 ARG A N 1
ATOM 896 C CA . ARG A 1 106 ? -20.495 2.346 26.007 1.00 97.38 106 ARG A CA 1
ATOM 897 C C . ARG A 1 106 ? -21.838 1.735 26.385 1.00 97.38 106 ARG A C 1
ATOM 899 O O . ARG A 1 106 ? -22.244 1.839 27.540 1.00 97.38 106 ARG A O 1
ATOM 906 N N . GLU A 1 107 ? -22.498 1.048 25.458 1.00 97.31 107 GLU A N 1
ATOM 907 C CA . GLU A 1 107 ? -23.766 0.372 25.741 1.00 97.31 107 GLU A CA 1
ATOM 908 C C . GLU A 1 107 ? -23.649 -0.662 26.876 1.00 97.31 107 GLU A C 1
ATOM 910 O O . GLU A 1 107 ? -24.549 -0.790 27.713 1.00 97.31 107 GLU A O 1
ATOM 915 N N . VAL A 1 108 ? -22.564 -1.443 26.896 1.00 98.06 108 VAL A N 1
ATOM 916 C CA . VAL A 1 108 ? -22.306 -2.429 27.955 1.00 98.06 108 VAL A CA 1
ATOM 917 C C . VAL A 1 108 ? -22.054 -1.721 29.282 1.00 98.06 108 VAL A C 1
ATOM 919 O O . VAL A 1 108 ? -22.671 -2.089 30.281 1.00 98.06 108 VAL A O 1
ATOM 922 N N . ALA A 1 109 ? -21.234 -0.669 29.295 1.00 97.81 109 ALA A N 1
ATOM 923 C CA . ALA A 1 109 ? -20.956 0.113 30.495 1.00 97.81 109 ALA A CA 1
ATOM 924 C C . ALA A 1 109 ? -22.232 0.733 31.089 1.00 97.81 109 ALA A C 1
ATOM 926 O O . ALA A 1 109 ? -22.444 0.672 32.302 1.00 97.81 109 ALA A O 1
ATOM 927 N N . GLU A 1 110 ? -23.123 1.269 30.252 1.00 97.81 110 GLU A N 1
ATOM 928 C CA . GLU A 1 110 ? -24.415 1.806 30.687 1.00 97.81 110 GLU A CA 1
ATOM 929 C C . GLU A 1 110 ? -25.323 0.722 31.280 1.00 97.81 110 GLU A C 1
ATOM 931 O O . GLU A 1 110 ? -25.902 0.911 32.356 1.00 97.81 110 GLU A O 1
ATOM 936 N N . ARG A 1 111 ? -25.424 -0.443 30.624 1.00 98.06 111 ARG A N 1
ATOM 937 C CA . ARG A 1 111 ? -26.209 -1.581 31.132 1.00 98.06 111 ARG A CA 1
ATOM 938 C C . ARG A 1 111 ? -25.658 -2.104 32.451 1.00 98.06 111 ARG A C 1
ATOM 940 O O . ARG A 1 111 ? -26.431 -2.356 33.376 1.00 98.06 111 ARG A O 1
ATOM 947 N N . GLU A 1 112 ? -24.342 -2.241 32.563 1.00 98.06 112 GLU A N 1
ATOM 948 C CA . GLU A 1 112 ? -23.694 -2.649 33.804 1.00 98.06 112 GLU A CA 1
ATOM 949 C C . GLU A 1 112 ? -23.925 -1.640 34.926 1.00 98.06 112 GLU A C 1
ATOM 951 O O . GLU A 1 112 ? -24.231 -2.039 36.050 1.00 98.06 112 GLU A O 1
ATOM 956 N N . ALA A 1 113 ? -23.811 -0.341 34.642 1.00 97.94 113 ALA A N 1
ATOM 957 C CA . ALA A 1 113 ? -24.072 0.707 35.620 1.00 97.94 113 ALA A CA 1
ATOM 958 C C . ALA A 1 113 ? -25.531 0.667 36.099 1.00 97.94 113 ALA A C 1
ATOM 960 O O . ALA A 1 113 ? -25.793 0.703 37.305 1.00 97.94 113 ALA A O 1
ATOM 961 N N . ALA A 1 114 ? -26.483 0.516 35.173 1.00 98.12 114 ALA A N 1
ATOM 962 C CA . ALA A 1 114 ? -27.899 0.379 35.494 1.00 98.12 114 ALA A CA 1
ATOM 963 C C . ALA A 1 114 ? -28.174 -0.872 36.342 1.00 98.12 114 ALA A C 1
ATOM 965 O O . ALA A 1 114 ? -28.904 -0.801 37.336 1.00 98.12 114 ALA A O 1
ATOM 966 N N . TRP A 1 115 ? -27.565 -2.008 35.994 1.00 98.12 115 TRP A N 1
ATOM 967 C CA . TRP A 1 115 ? -27.723 -3.246 36.750 1.00 98.12 115 TRP A CA 1
ATOM 968 C C . TRP A 1 115 ? -27.106 -3.146 38.149 1.00 98.12 115 TRP A C 1
ATOM 970 O O . TRP A 1 115 ? -27.784 -3.465 39.127 1.00 98.12 115 TRP A O 1
ATOM 980 N N . LYS A 1 116 ? -25.881 -2.621 38.279 1.00 98.25 116 LYS A N 1
ATOM 981 C CA . LYS A 1 116 ? -25.228 -2.368 39.577 1.00 98.25 116 LYS A CA 1
ATOM 982 C C . LYS A 1 116 ? -26.080 -1.456 40.462 1.00 98.25 116 LYS A C 1
ATOM 984 O O . LYS A 1 116 ? -26.266 -1.744 41.643 1.00 98.25 116 LYS A O 1
ATOM 989 N N . ALA A 1 117 ? -26.674 -0.405 39.894 1.00 97.94 117 ALA A N 1
ATOM 990 C CA . ALA A 1 117 ? -27.578 0.479 40.625 1.00 97.94 117 ALA A CA 1
ATOM 991 C C . ALA A 1 117 ? -28.856 -0.241 41.096 1.00 97.94 117 ALA A C 1
ATOM 993 O O . ALA A 1 117 ? -29.302 -0.035 42.225 1.00 97.94 117 ALA A O 1
ATOM 994 N N . GLN A 1 118 ? -29.452 -1.100 40.263 1.00 97.94 118 GLN A N 1
ATOM 995 C CA . GLN A 1 118 ? -30.615 -1.898 40.663 1.00 97.94 118 GLN A CA 1
ATOM 996 C C . GLN A 1 118 ? -30.278 -2.919 41.750 1.00 97.94 118 GLN A C 1
ATOM 998 O O . GLN A 1 118 ? -31.052 -3.073 42.695 1.00 97.94 118 GLN A O 1
ATOM 1003 N N . LEU A 1 119 ? -29.136 -3.598 41.629 1.00 97.94 119 LEU A N 1
ATOM 1004 C CA . LEU A 1 119 ? -28.670 -4.559 42.620 1.00 97.94 119 LEU A CA 1
ATOM 1005 C C . LEU A 1 119 ? -28.477 -3.875 43.975 1.00 97.94 119 LEU A C 1
ATOM 1007 O O . LEU A 1 119 ? -29.086 -4.294 44.954 1.00 97.94 119 LEU A O 1
ATOM 1011 N N . SER A 1 120 ? -27.762 -2.749 43.994 1.00 97.88 120 SER A N 1
ATOM 1012 C CA . SER A 1 120 ? -27.545 -1.958 45.207 1.00 97.88 120 SER A CA 1
ATOM 1013 C C . SER A 1 120 ? -28.861 -1.520 45.869 1.00 97.88 120 SER A C 1
ATOM 1015 O O . SER A 1 120 ? -29.005 -1.594 47.089 1.00 97.88 120 SER A O 1
ATOM 1017 N N . ARG A 1 121 ? -29.876 -1.128 45.080 1.00 97.81 121 ARG A N 1
ATOM 1018 C CA . ARG A 1 121 ? -31.212 -0.802 45.616 1.00 97.81 121 ARG A CA 1
ATOM 1019 C C . ARG A 1 121 ? -31.881 -2.004 46.281 1.00 97.81 121 ARG A C 1
ATOM 1021 O O . ARG A 1 121 ? -32.454 -1.843 47.357 1.00 97.81 121 ARG A O 1
ATOM 1028 N N . ARG A 1 122 ? -31.815 -3.183 45.654 1.00 98.06 122 ARG A N 1
ATOM 1029 C CA . ARG A 1 122 ? -32.393 -4.421 46.202 1.00 98.06 122 ARG A CA 1
ATOM 1030 C C . ARG A 1 122 ? -31.677 -4.855 47.474 1.00 98.06 122 ARG A C 1
ATOM 1032 O O . ARG A 1 122 ? -32.339 -5.174 48.452 1.00 98.06 122 ARG A O 1
ATOM 1039 N N . GLU A 1 123 ? -30.351 -4.802 47.492 1.00 97.62 123 GLU A N 1
ATOM 1040 C CA . GLU A 1 123 ? -29.550 -5.102 48.683 1.00 97.62 123 GLU A CA 1
ATOM 1041 C C . GLU A 1 123 ? -29.905 -4.163 49.846 1.00 97.62 123 GLU A C 1
ATOM 1043 O O . GLU A 1 123 ? -30.136 -4.617 50.965 1.00 97.62 123 GLU A O 1
ATOM 1048 N N . ALA A 1 124 ? -30.059 -2.862 49.578 1.00 97.56 124 ALA A N 1
ATOM 1049 C CA . ALA A 1 124 ? -30.482 -1.889 50.586 1.00 97.56 124 ALA A CA 1
ATOM 1050 C C . ALA A 1 124 ? -31.928 -2.100 51.078 1.00 97.56 124 ALA A C 1
ATOM 1052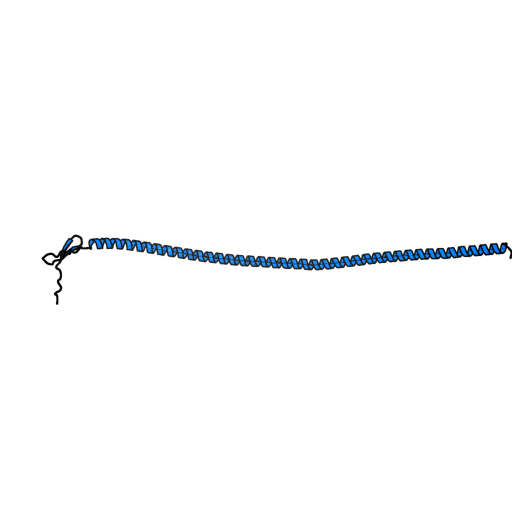 O O . ALA A 1 124 ? -32.279 -1.705 52.192 1.00 97.56 124 ALA A O 1
ATOM 1053 N N . GLU A 1 125 ? -32.808 -2.666 50.253 1.00 97.81 125 GLU A N 1
ATOM 1054 C CA . GLU A 1 125 ? -34.162 -3.044 50.664 1.00 97.81 125 GLU A CA 1
ATOM 1055 C C . GLU A 1 125 ? -34.156 -4.301 51.538 1.00 97.81 125 GLU A C 1
ATOM 1057 O O . GLU A 1 125 ? -34.764 -4.290 52.609 1.00 97.81 125 GLU A O 1
ATOM 1062 N N . ILE A 1 126 ? -33.409 -5.333 51.139 1.00 97.75 126 ILE A N 1
ATOM 1063 C CA . ILE A 1 126 ? -33.235 -6.566 51.916 1.00 97.75 126 ILE A CA 1
ATOM 1064 C C . ILE A 1 126 ? -32.655 -6.240 53.293 1.00 97.75 126 ILE A C 1
ATOM 1066 O O . ILE A 1 126 ? -33.250 -6.616 54.297 1.00 97.75 126 ILE A O 1
ATOM 1070 N N . ALA A 1 127 ? -31.587 -5.442 53.366 1.00 97.56 127 ALA A N 1
ATOM 1071 C CA . ALA A 1 127 ? -30.981 -5.048 54.639 1.00 97.56 127 ALA A CA 1
ATOM 1072 C C . ALA A 1 127 ? -31.975 -4.330 55.574 1.00 97.56 127 ALA A C 1
ATOM 1074 O O . ALA A 1 127 ? -31.985 -4.555 56.787 1.00 97.56 127 ALA A O 1
ATOM 1075 N N . ARG A 1 128 ? -32.862 -3.487 55.021 1.00 97.38 128 ARG A N 1
ATOM 1076 C CA . ARG A 1 128 ? -33.932 -2.831 55.794 1.00 97.38 128 ARG A CA 1
ATOM 1077 C C . ARG A 1 128 ? -34.969 -3.832 56.302 1.00 97.38 128 ARG A C 1
ATOM 1079 O O . ARG A 1 128 ? -35.405 -3.724 57.448 1.00 97.38 128 ARG A O 1
ATOM 1086 N N . GLN A 1 129 ? -35.364 -4.794 55.471 1.00 97.88 129 GLN A N 1
ATOM 1087 C CA . GLN A 1 129 ? -36.307 -5.844 55.859 1.00 97.88 129 GLN A CA 1
ATOM 1088 C C . GLN A 1 129 ? -35.713 -6.770 56.928 1.00 97.88 129 GLN A C 1
ATOM 1090 O O . GLN A 1 129 ? -36.378 -7.045 57.925 1.00 97.88 129 GLN A O 1
ATOM 1095 N N . GLU A 1 130 ? -34.457 -7.184 56.775 1.00 97.44 130 GLU A N 1
ATOM 1096 C CA . GLU A 1 130 ? -33.734 -8.003 57.751 1.00 97.44 130 GLU A CA 1
ATOM 1097 C C . GLU A 1 130 ? -33.605 -7.293 59.101 1.00 97.44 130 GLU A C 1
ATOM 1099 O O . GLU A 1 130 ? -33.874 -7.895 60.141 1.00 97.44 130 GLU A O 1
ATOM 1104 N N . ALA A 1 131 ? -33.279 -5.996 59.105 1.00 97.31 131 ALA A N 1
ATOM 1105 C CA . ALA A 1 131 ? -33.230 -5.202 60.331 1.00 97.31 131 ALA A CA 1
ATOM 1106 C C . ALA A 1 131 ? -34.598 -5.131 61.031 1.00 97.31 131 ALA A C 1
ATOM 1108 O O . ALA A 1 131 ? -34.678 -5.280 62.253 1.00 97.31 131 ALA A O 1
ATOM 1109 N N . ARG A 1 132 ? -35.684 -4.954 60.264 1.00 97.38 132 ARG A N 1
ATOM 1110 C CA . ARG A 1 132 ? -37.052 -4.958 60.803 1.00 97.38 132 ARG A CA 1
ATOM 1111 C C . ARG A 1 132 ? -37.404 -6.309 61.424 1.00 97.38 132 ARG A C 1
ATOM 1113 O O . ARG A 1 132 ? -37.844 -6.348 62.569 1.00 97.38 132 ARG A O 1
ATOM 1120 N N . LEU A 1 133 ? -37.174 -7.400 60.691 1.00 96.94 133 LEU A N 1
ATOM 1121 C CA . LEU A 1 133 ? -37.456 -8.762 61.153 1.00 96.94 133 LEU A CA 1
ATOM 1122 C C . LEU A 1 133 ? -36.624 -9.135 62.381 1.00 96.94 133 LEU A C 1
ATOM 1124 O O . LEU A 1 133 ? -37.116 -9.822 63.271 1.00 96.94 133 LEU A O 1
ATOM 1128 N N . LYS A 1 134 ? -35.377 -8.661 62.464 1.00 97.06 134 LYS A N 1
ATOM 1129 C CA . LYS A 1 134 ? -34.529 -8.861 63.641 1.00 97.06 134 LYS A CA 1
ATOM 1130 C C . LYS A 1 134 ? -35.135 -8.214 64.888 1.00 97.06 134 LYS A C 1
ATOM 1132 O O . LYS A 1 134 ? -35.242 -8.885 65.909 1.00 97.06 134 LYS A O 1
ATOM 1137 N N . MET A 1 135 ? -35.570 -6.955 64.800 1.00 95.31 135 MET A N 1
ATOM 1138 C CA . MET A 1 135 ? -36.224 -6.271 65.924 1.00 95.31 135 MET A CA 1
ATOM 1139 C C . MET A 1 135 ? -37.545 -6.939 66.316 1.00 95.31 135 MET A C 1
ATOM 1141 O O . MET A 1 135 ? -37.816 -7.122 67.500 1.00 95.31 135 MET A O 1
ATOM 1145 N N . GLU A 1 136 ? -38.357 -7.335 65.335 1.00 95.44 136 GLU A N 1
ATOM 1146 C CA . GLU A 1 136 ? -39.615 -8.048 65.575 1.00 95.44 136 GLU A CA 1
ATOM 1147 C C . GLU A 1 136 ? -39.372 -9.384 66.286 1.00 95.44 136 GLU A C 1
ATOM 1149 O O . GLU A 1 136 ? -40.007 -9.674 67.297 1.00 95.44 136 GLU A O 1
ATOM 1154 N N . ARG A 1 137 ? -38.377 -10.155 65.831 1.00 95.88 137 ARG A N 1
ATOM 1155 C CA . ARG A 1 137 ? -37.957 -11.391 66.493 1.00 95.88 137 ARG A CA 1
ATOM 1156 C C . ARG A 1 137 ? -37.484 -11.136 67.925 1.00 95.88 137 ARG A C 1
ATOM 1158 O O . ARG A 1 137 ? -37.877 -11.879 68.815 1.00 95.88 137 ARG A O 1
ATOM 1165 N N . GLU A 1 138 ? -36.657 -10.118 68.162 1.00 94.94 138 GLU A N 1
ATOM 1166 C CA . GLU A 1 138 ? -36.188 -9.768 69.512 1.00 94.94 138 GLU A CA 1
ATOM 1167 C C . GLU A 1 138 ? -37.346 -9.370 70.441 1.00 94.94 138 GLU A C 1
ATOM 1169 O O . GLU A 1 138 ? -37.347 -9.745 71.614 1.00 94.94 138 GLU A O 1
ATOM 1174 N N . ASN A 1 139 ? -38.350 -8.651 69.933 1.00 94.44 139 ASN A N 1
ATOM 1175 C CA . ASN A 1 139 ? -39.555 -8.313 70.692 1.00 94.44 139 ASN A CA 1
ATOM 1176 C C . ASN A 1 139 ? -40.390 -9.557 71.012 1.00 94.44 139 ASN A C 1
ATOM 1178 O O . ASN A 1 139 ? -40.748 -9.762 72.170 1.00 94.44 139 ASN A O 1
ATOM 1182 N N . LEU A 1 140 ? -40.623 -10.428 70.027 1.00 92.88 140 LEU A N 1
ATOM 1183 C CA . LEU A 1 140 ? -41.338 -11.689 70.234 1.00 92.88 140 LEU A CA 1
ATOM 1184 C C . LEU A 1 140 ? -40.599 -12.621 71.202 1.00 92.88 140 LEU A C 1
ATOM 1186 O O . LEU A 1 140 ? -41.235 -13.295 72.005 1.00 92.88 140 LEU A O 1
ATOM 1190 N N . GLU A 1 141 ? -39.266 -12.662 71.171 1.00 91.06 141 GLU A N 1
ATOM 1191 C CA . GLU A 1 141 ? -38.465 -13.450 72.116 1.00 91.06 141 GLU A CA 1
ATOM 1192 C C . GLU A 1 141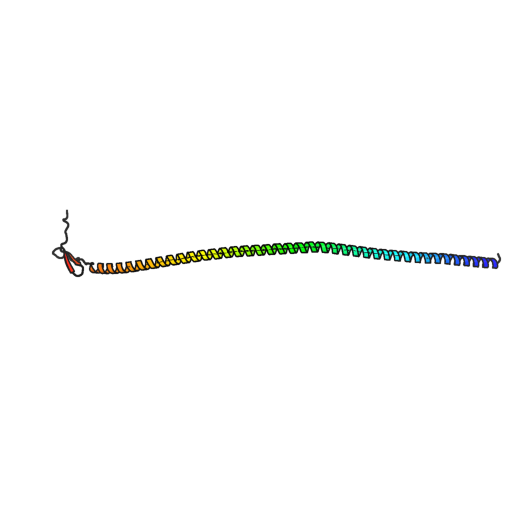 ? -38.620 -12.912 73.549 1.00 91.06 141 GLU A C 1
ATOM 1194 O O . GLU A 1 141 ? -38.767 -13.696 74.488 1.00 91.06 141 GLU A O 1
ATOM 1199 N N . LYS A 1 142 ? -38.672 -11.582 73.725 1.00 89.31 142 LYS A N 1
ATOM 1200 C CA . LYS A 1 142 ? -38.970 -10.958 75.025 1.00 89.31 142 LYS A CA 1
ATOM 1201 C C . LYS A 1 142 ? -40.382 -11.306 75.493 1.00 89.31 142 LYS A C 1
ATOM 1203 O O . LYS A 1 142 ? -40.536 -11.771 76.620 1.00 89.31 142 LYS A O 1
ATOM 1208 N N . GLU A 1 143 ? -41.395 -11.157 74.643 1.00 87.56 143 GLU A N 1
ATOM 1209 C CA . GLU A 1 143 ? -42.784 -11.510 74.977 1.00 87.56 143 GLU A CA 1
ATOM 1210 C C . GLU A 1 143 ? -42.930 -12.998 75.317 1.00 87.56 143 GLU A C 1
ATOM 1212 O O . GLU A 1 143 ? -43.509 -13.358 76.343 1.00 87.56 143 GLU A O 1
ATOM 1217 N N . LYS A 1 144 ? -42.324 -13.877 74.512 1.00 86.19 144 LYS A N 1
ATOM 1218 C CA . LYS A 1 144 ? -42.259 -15.317 74.770 1.00 86.19 144 LYS A CA 1
ATOM 1219 C C . LYS A 1 144 ? -41.578 -15.615 76.100 1.00 86.19 144 LYS A C 1
ATOM 1221 O O . LYS A 1 144 ? -42.024 -16.517 76.796 1.00 86.19 144 LYS A O 1
ATOM 1226 N N . SER A 1 145 ? -40.516 -14.896 76.464 1.00 80.88 145 SER A N 1
ATOM 1227 C CA . SER A 1 145 ? -39.828 -15.110 77.742 1.00 80.88 145 SER A CA 1
ATOM 1228 C C . SER A 1 145 ? -40.712 -14.763 78.945 1.00 80.88 145 SER A C 1
ATOM 1230 O O . SER A 1 145 ? -40.680 -15.481 79.938 1.00 80.88 145 SER A O 1
ATOM 1232 N N . VAL A 1 146 ? -41.556 -13.729 78.829 1.00 80.62 146 VAL A N 1
ATOM 1233 C CA . VAL A 1 146 ? -42.546 -13.356 79.854 1.00 80.62 146 VAL A CA 1
ATOM 1234 C C . VAL A 1 146 ? -43.648 -14.411 79.957 1.00 80.62 146 VAL A C 1
ATOM 1236 O O . VAL A 1 146 ? -44.033 -14.801 81.056 1.00 80.62 146 VAL A O 1
ATOM 1239 N N . LEU A 1 147 ? -44.130 -14.906 78.816 1.00 75.38 147 LEU A N 1
ATOM 1240 C CA . LEU A 1 147 ? -45.222 -15.879 78.745 1.00 75.38 147 LEU A CA 1
ATOM 1241 C C . LEU A 1 147 ? -44.774 -17.335 78.938 1.00 75.38 147 LEU A C 1
ATOM 1243 O O . LEU A 1 147 ? -45.620 -18.211 79.129 1.00 75.38 147 LEU A O 1
ATOM 1247 N N . MET A 1 148 ? -43.470 -17.627 78.890 1.00 77.62 148 MET A N 1
ATOM 1248 C CA . MET A 1 148 ? -42.957 -18.973 79.127 1.00 77.62 148 MET A CA 1
ATOM 1249 C C . MET A 1 148 ? -43.148 -19.344 80.588 1.00 77.62 148 MET A C 1
ATOM 1251 O O . MET A 1 148 ? -42.443 -18.875 81.480 1.00 77.62 148 MET A O 1
ATOM 1255 N N . GLY A 1 149 ? -44.103 -20.237 80.808 1.00 72.81 149 GLY A N 1
ATOM 1256 C CA . GLY A 1 149 ? -44.313 -20.863 82.090 1.00 72.81 149 GLY A CA 1
ATOM 1257 C C . GLY A 1 149 ? -43.625 -22.213 82.230 1.00 72.81 149 GLY A C 1
ATOM 1258 O O . GLY A 1 149 ? -43.413 -22.931 81.253 1.00 72.81 149 GLY A O 1
ATOM 1259 N N . THR A 1 150 ? -43.312 -22.585 83.465 1.00 75.81 150 THR A N 1
ATOM 1260 C CA . THR A 1 150 ? -42.851 -23.928 83.819 1.00 75.81 150 THR A CA 1
ATOM 1261 C C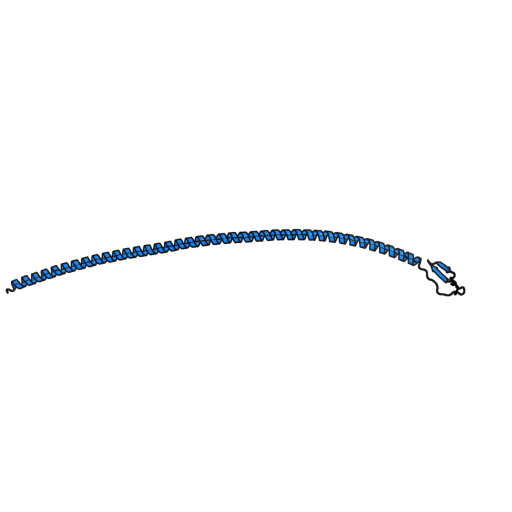 . THR A 1 150 ? -43.965 -24.663 84.553 1.00 75.81 150 THR A C 1
ATOM 1263 O O . THR A 1 150 ? -44.602 -24.126 85.459 1.00 75.81 150 THR A O 1
ATOM 1266 N N . ALA A 1 151 ? -44.231 -25.902 84.146 1.00 75.00 151 ALA A N 1
ATOM 1267 C CA . ALA A 1 151 ? -45.137 -26.789 84.862 1.00 75.00 151 ALA A CA 1
ATOM 1268 C C . ALA A 1 151 ? -44.322 -27.673 85.811 1.00 75.00 151 ALA A C 1
ATOM 1270 O O . ALA A 1 151 ? -43.339 -28.289 85.395 1.00 75.00 151 ALA A O 1
ATOM 1271 N N . SER A 1 152 ? -44.716 -27.732 87.084 1.00 72.50 152 SER A N 1
ATOM 1272 C CA . SER A 1 152 ? -44.097 -28.643 88.045 1.00 72.50 152 SER A CA 1
ATOM 1273 C C . SER A 1 152 ? -44.555 -30.077 87.773 1.00 72.50 152 SER A C 1
ATOM 1275 O O . SER A 1 152 ? -45.752 -30.356 87.697 1.00 72.50 152 SER A O 1
ATOM 1277 N N . ASN A 1 153 ? -43.594 -30.998 87.661 1.00 66.00 153 ASN A N 1
ATOM 1278 C CA . ASN A 1 153 ? -43.848 -32.439 87.548 1.00 66.00 153 ASN A CA 1
ATOM 1279 C C . ASN A 1 153 ? -44.048 -33.124 88.912 1.00 66.00 153 ASN A C 1
ATOM 1281 O O . ASN A 1 153 ? -44.166 -34.345 88.961 1.00 66.00 153 ASN A O 1
ATOM 1285 N N . GLN A 1 154 ? -44.062 -32.376 90.021 1.00 65.94 154 GLN A N 1
ATOM 1286 C CA . GLN A 1 154 ? -44.381 -32.952 91.326 1.00 65.94 154 GLN A CA 1
ATOM 1287 C C . GLN A 1 154 ? -45.879 -33.251 91.404 1.00 65.94 154 GLN A C 1
ATOM 1289 O O . GLN A 1 154 ? -46.717 -32.352 91.323 1.00 65.94 154 GLN A O 1
ATOM 1294 N N . ASP A 1 155 ? -46.213 -34.531 91.557 1.00 59.53 155 ASP A N 1
ATOM 1295 C CA . ASP A 1 155 ? -47.572 -34.957 91.854 1.00 59.53 155 ASP A CA 1
ATOM 1296 C C . ASP A 1 155 ? -47.889 -34.590 93.307 1.00 59.53 155 ASP A C 1
ATOM 1298 O O . ASP A 1 155 ? -47.517 -35.272 94.263 1.00 59.53 155 ASP A O 1
ATOM 1302 N N . ASN A 1 156 ? -48.569 -33.459 93.471 1.00 63.44 156 ASN A N 1
ATOM 1303 C CA . ASN A 1 156 ? -49.175 -33.088 94.738 1.00 63.44 156 ASN A CA 1
ATOM 1304 C C . ASN A 1 156 ? -50.270 -34.114 95.088 1.00 63.44 156 ASN A C 1
ATOM 1306 O O . ASN A 1 156 ? -51.001 -34.563 94.207 1.00 63.44 156 ASN A O 1
ATOM 1310 N N . GLN A 1 157 ? -50.429 -34.450 96.374 1.00 63.59 157 GLN A N 1
ATOM 1311 C CA . GLN A 1 157 ? -51.365 -35.486 96.869 1.00 63.59 157 GLN A CA 1
ATOM 1312 C C . GLN A 1 157 ? -52.842 -35.277 96.456 1.00 63.59 157 GLN A C 1
ATOM 1314 O O . GLN A 1 157 ? -53.645 -36.198 96.535 1.00 63.59 157 GLN A O 1
ATOM 1319 N N . ASP A 1 158 ? -53.180 -34.074 95.993 1.00 69.06 158 ASP A N 1
ATOM 1320 C CA . ASP A 1 158 ? -54.508 -33.610 95.569 1.00 69.06 158 ASP A CA 1
ATOM 1321 C C . ASP A 1 158 ? -54.694 -33.639 94.027 1.00 69.06 158 ASP A C 1
ATOM 1323 O O . ASP A 1 158 ? -55.675 -33.142 93.487 1.00 69.06 158 ASP A O 1
ATOM 1327 N N . GLY A 1 159 ? -53.713 -34.152 93.268 1.00 70.62 159 GLY A N 1
ATOM 1328 C CA . GLY A 1 159 ? -53.782 -34.301 91.803 1.00 70.62 159 GLY A CA 1
ATOM 1329 C C . GLY A 1 159 ? -53.762 -32.995 90.988 1.00 70.62 159 GLY A C 1
ATOM 1330 O O . GLY A 1 159 ? -53.806 -33.034 89.755 1.00 70.62 159 GLY A O 1
ATOM 1331 N N . ALA A 1 160 ? -53.689 -31.836 91.646 1.00 73.31 160 ALA A N 1
ATOM 1332 C CA . ALA A 1 160 ? -53.601 -30.529 91.003 1.00 73.31 160 ALA A CA 1
ATOM 1333 C C . ALA A 1 160 ? -52.198 -30.270 90.425 1.00 73.31 160 ALA A C 1
ATOM 1335 O O . ALA A 1 160 ? -51.187 -30.505 91.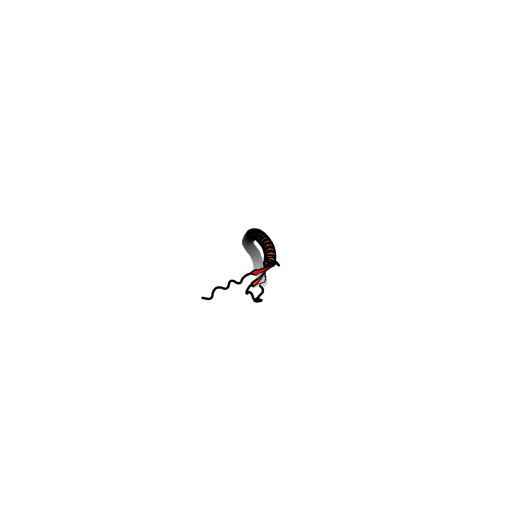086 1.00 73.31 160 ALA A O 1
ATOM 1336 N N . LEU A 1 161 ? -52.148 -29.744 89.199 1.00 79.50 161 LEU A N 1
ATOM 1337 C CA . LEU A 1 161 ? -50.924 -29.291 88.544 1.00 79.50 161 LEU A CA 1
ATOM 1338 C C . LEU A 1 161 ? -50.611 -27.858 88.980 1.00 79.50 161 LEU A C 1
ATOM 1340 O O . LEU A 1 161 ? -51.481 -26.987 88.916 1.00 79.50 161 LEU A O 1
ATOM 1344 N N . GLU A 1 162 ? -49.364 -27.606 89.362 1.00 82.06 162 GLU A N 1
ATOM 1345 C CA . GLU A 1 162 ? -48.861 -26.250 89.563 1.00 82.06 162 GLU A CA 1
ATOM 1346 C C . GLU A 1 162 ? -48.118 -25.788 88.316 1.00 82.06 162 GLU A C 1
ATOM 1348 O O . GLU A 1 162 ? -47.167 -26.432 87.864 1.00 82.06 162 GLU A O 1
ATOM 1353 N N . ILE A 1 163 ? -48.559 -24.663 87.766 1.00 82.69 163 ILE A N 1
ATOM 1354 C CA . ILE A 1 163 ? -47.872 -23.978 86.678 1.00 82.69 163 ILE A CA 1
ATOM 1355 C C . ILE A 1 163 ? -47.431 -22.610 87.176 1.00 82.69 163 ILE A C 1
ATOM 1357 O O . ILE A 1 163 ? -48.156 -21.927 87.898 1.00 82.69 163 ILE A O 1
ATOM 1361 N N . THR A 1 164 ? -46.226 -22.211 86.804 1.00 80.75 164 THR A N 1
ATOM 1362 C CA . THR A 1 164 ? -45.755 -20.842 86.992 1.00 80.75 164 THR A CA 1
ATOM 1363 C C . THR A 1 164 ? -45.785 -20.183 85.633 1.00 80.75 164 THR A C 1
ATOM 1365 O O . THR A 1 164 ? -45.140 -20.701 84.735 1.00 80.75 164 THR A O 1
ATOM 1368 N N . VAL A 1 165 ? -46.521 -19.090 85.462 1.00 80.44 165 VAL A N 1
ATOM 1369 C CA . VAL A 1 165 ? -46.599 -18.325 84.205 1.00 80.44 165 VAL A CA 1
ATOM 1370 C C . VAL A 1 165 ? -46.438 -16.854 84.568 1.00 80.44 165 VAL A C 1
ATOM 1372 O O . VAL A 1 165 ? -47.047 -16.404 85.534 1.00 80.44 165 VAL A O 1
ATOM 1375 N N . SER A 1 166 ? -45.593 -16.110 83.852 1.00 76.44 166 SER A N 1
ATOM 1376 C CA . SER A 1 166 ? -45.353 -14.679 84.118 1.00 76.44 166 SER A CA 1
ATOM 1377 C C . SER A 1 166 ? -44.927 -14.352 85.563 1.00 76.44 166 SER A C 1
ATOM 1379 O O . SER A 1 166 ? -45.196 -13.266 86.066 1.00 76.44 166 SER A O 1
ATOM 1381 N N . GLY A 1 167 ? -44.271 -15.292 86.254 1.00 76.56 167 GLY A N 1
ATOM 1382 C CA . GLY A 1 167 ? -43.854 -15.141 87.657 1.00 76.56 167 GLY A CA 1
ATOM 1383 C C . GLY A 1 167 ? -44.955 -15.393 88.696 1.00 76.56 167 GLY A C 1
ATOM 1384 O O . GLY A 1 167 ? -44.664 -15.433 89.890 1.00 76.56 167 GLY A O 1
ATOM 1385 N N . GLU A 1 168 ? -46.191 -15.636 88.265 1.00 80.50 168 GLU A N 1
ATOM 1386 C CA . GLU A 1 168 ? -47.317 -15.974 89.131 1.00 80.50 168 GLU A CA 1
ATOM 1387 C C . GLU A 1 168 ? -47.534 -17.491 89.175 1.00 80.50 168 GLU A C 1
ATOM 1389 O O . GLU A 1 168 ? -47.419 -18.194 88.165 1.00 80.50 168 GLU A O 1
ATOM 1394 N N . LYS A 1 169 ? -47.834 -18.014 90.369 1.00 84.69 169 LYS A N 1
ATOM 1395 C CA . LYS A 1 169 ? -48.130 -19.435 90.579 1.00 84.69 169 LYS A CA 1
ATOM 1396 C C . LYS A 1 169 ? -49.626 -19.678 90.482 1.00 84.69 169 LYS A C 1
ATOM 1398 O O . LYS A 1 169 ? -50.402 -19.133 91.262 1.00 84.69 169 LYS A O 1
ATOM 1403 N N . TYR A 1 170 ? -50.000 -20.574 89.584 1.00 84.19 170 TYR A N 1
ATOM 1404 C CA . TYR A 1 170 ? -51.371 -21.005 89.378 1.00 84.19 170 TYR A CA 1
ATOM 1405 C C . TYR A 1 170 ? -51.512 -22.487 89.711 1.00 84.19 170 TYR A C 1
ATOM 1407 O O . TYR A 1 170 ? -50.655 -23.309 89.379 1.00 84.19 170 TYR A O 1
ATOM 1415 N N . ARG A 1 171 ? -52.629 -22.830 90.357 1.00 81.88 171 ARG A N 1
ATOM 1416 C CA . ARG A 1 171 ? -53.001 -24.208 90.686 1.00 81.88 171 ARG A CA 1
ATOM 1417 C C . ARG A 1 171 ? -54.190 -24.600 89.820 1.00 81.88 171 ARG A C 1
ATOM 1419 O O . ARG A 1 171 ? -55.267 -24.024 89.943 1.00 81.88 171 ARG A O 1
ATOM 1426 N N . CYS A 1 172 ? -53.988 -25.563 88.932 1.00 80.56 172 CYS A N 1
ATOM 1427 C CA . CYS A 1 172 ? -55.002 -26.034 87.994 1.00 80.56 172 CYS A CA 1
ATOM 1428 C C . CYS A 1 172 ? -55.355 -27.499 88.261 1.00 80.56 172 CYS A C 1
ATOM 1430 O O . CYS A 1 172 ? -54.489 -28.336 88.514 1.00 80.56 172 CYS A O 1
ATOM 1432 N N . LEU A 1 173 ? -56.646 -27.821 88.196 1.00 76.81 173 LEU A N 1
ATOM 1433 C CA . LEU A 1 173 ? -57.118 -29.198 88.314 1.00 76.81 173 LEU A CA 1
ATOM 1434 C C . LEU A 1 173 ? -56.751 -29.965 87.040 1.00 76.81 173 LEU A C 1
ATOM 1436 O O . LEU A 1 173 ? -57.058 -29.520 85.931 1.00 76.81 173 LEU A O 1
ATOM 1440 N N . ARG A 1 174 ? -56.094 -31.122 87.180 1.00 70.50 174 ARG A N 1
ATOM 1441 C CA . ARG A 1 174 ? -55.817 -31.995 86.034 1.00 70.50 174 ARG A CA 1
ATOM 1442 C C . ARG A 1 174 ? -57.126 -32.620 85.564 1.00 70.50 174 ARG A C 1
ATOM 1444 O O . ARG A 1 174 ? -57.784 -33.349 86.305 1.00 70.50 174 ARG A O 1
ATOM 1451 N N . PHE A 1 175 ? -57.494 -32.360 84.313 1.00 66.44 175 PHE A N 1
ATOM 1452 C CA . PHE A 1 175 ? -58.654 -33.000 83.706 1.00 66.44 175 PHE A CA 1
ATOM 1453 C C . PHE A 1 175 ? -58.333 -34.477 83.448 1.00 66.44 175 PHE A C 1
ATOM 1455 O O . PHE A 1 175 ? -57.664 -34.831 82.476 1.00 66.44 175 PHE A O 1
ATOM 1462 N N . SER A 1 176 ? -58.788 -35.356 84.337 1.00 66.44 176 SER A N 1
ATOM 1463 C CA . SER A 1 176 ? -58.690 -36.798 84.132 1.00 66.44 176 SER A CA 1
ATOM 1464 C C . SER A 1 176 ? -59.761 -37.205 83.125 1.00 66.44 176 SER A C 1
ATOM 1466 O O . SER A 1 176 ? -60.943 -37.249 83.461 1.00 66.44 176 SER A O 1
ATOM 1468 N N . LYS A 1 177 ? -59.381 -37.489 81.871 1.00 64.38 177 LYS A N 1
ATOM 1469 C CA . LYS A 1 177 ? -60.313 -38.151 80.946 1.00 64.38 177 LYS A CA 1
ATOM 1470 C C . LYS A 1 177 ? -60.751 -39.468 81.588 1.00 64.38 177 LYS A C 1
ATOM 1472 O O . LYS A 1 177 ? -59.901 -40.295 81.914 1.00 64.38 177 LYS A O 1
ATOM 1477 N N . ALA A 1 178 ? -62.060 -39.652 81.760 1.00 62.47 178 ALA A N 1
ATOM 1478 C CA . ALA A 1 178 ? -62.619 -40.919 82.209 1.00 62.47 178 ALA A CA 1
ATOM 1479 C C . ALA A 1 178 ? -62.114 -42.031 81.277 1.00 62.47 178 ALA A C 1
ATOM 1481 O O . ALA A 1 178 ? -62.316 -41.965 80.060 1.00 62.47 178 ALA A O 1
ATOM 1482 N N . LYS A 1 179 ? -61.403 -43.014 81.840 1.00 63.25 179 LYS A N 1
ATOM 1483 C CA . LYS A 1 179 ? -61.052 -44.230 81.104 1.00 63.25 179 LYS A CA 1
ATOM 1484 C C . LYS A 1 179 ? -62.368 -44.927 80.749 1.00 63.25 179 LYS A C 1
ATOM 1486 O O . LYS A 1 179 ? -63.174 -45.167 81.645 1.00 63.25 179 LYS A O 1
ATOM 1491 N N . LYS A 1 180 ? -62.599 -45.151 79.453 1.00 55.06 180 LYS A N 1
ATOM 1492 C CA . LYS A 1 180 ? -63.634 -46.081 78.987 1.00 55.06 180 LYS A CA 1
ATOM 1493 C C . LYS A 1 180 ? -63.287 -47.495 79.428 1.00 55.06 180 LYS A C 1
ATOM 1495 O O . LYS A 1 180 ? -62.070 -47.794 79.458 1.00 55.06 180 LYS A O 1
#

Radius of gyration: 73.24 Å; chains: 1; bounding box: 146×52×189 Å

Organism: Artemisia annua (NCBI:txid35608)

Sequence (180 aa):
MSMRIKMVVDKFVEELKEALEADIQDRIMKEREMQSYIEEREREVAEREAAWKAQLSRREKEEMSMRIKMVVDKFVEELKEALEADIQDRIMKEREMQSYIEEREREVAEREAAWKAQLSRREAEIARQEARLKMERENLEKEKSVLMGTASNQDNQDGALEITVSGEKYRCLRFSKAKK

Foldseek 3Di:
DDPVVVVVVVVVVVVVVVVVVVVVVVVVVVVVVVVVVVVVVVVVVVVVVVVVVVVVVVVVVVVVVVVVVVVVVVVVVVVVVVVVVVVVVVVVVVVVVVVVVVVVVVVVVVVVVVVVVVVVVVVVVVVVVVVVVVVVVVVVVVVCVQQDKDWDPDCDPQQWIWIQGSNDIDTHHDPDDPDD